Protein AF-C2KVJ0-F1 (afdb_monomer_lite)

Organism: NCBI:txid585501

pLDDT: mean 93.86, std 4.08, range [74.81, 98.12]

Radius of gyration: 14.19 Å; chains: 1; bounding box: 42×24×26 Å

Structure (mmCIF, N/CA/C/O backbone):
data_AF-C2KVJ0-F1
#
_entry.id   AF-C2KVJ0-F1
#
loop_
_atom_site.group_PDB
_atom_site.id
_atom_site.type_symbol
_atom_site.label_atom_id
_atom_site.label_alt_id
_atom_site.label_comp_id
_atom_site.label_asym_id
_atom_site.label_entity_id
_atom_site.label_seq_id
_atom_site.pdbx_PDB_ins_code
_atom_site.Cartn_x
_atom_site.Cartn_y
_atom_site.Cartn_z
_atom_site.occupancy
_atom_site.B_iso_or_equiv
_atom_site.auth_seq_id
_atom_site.auth_comp_id
_atom_site.auth_asym_id
_atom_site.auth_atom_id
_atom_site.pdbx_PDB_model_num
ATOM 1 N N . MET A 1 1 ? 3.464 -13.715 -15.220 1.00 87.75 1 MET A N 1
ATOM 2 C CA . MET A 1 1 ? 4.058 -12.370 -15.097 1.00 87.75 1 MET A CA 1
ATOM 3 C C . MET A 1 1 ? 5.230 -12.507 -14.147 1.00 87.75 1 MET A C 1
ATOM 5 O O . MET A 1 1 ? 5.053 -13.178 -13.138 1.00 87.75 1 MET A O 1
ATOM 9 N N . ASP A 1 2 ? 6.415 -12.009 -14.502 1.00 96.94 2 ASP A N 1
ATOM 10 C CA . ASP A 1 2 ? 7.538 -12.002 -13.559 1.00 96.94 2 ASP A CA 1
ATOM 11 C C . ASP A 1 2 ? 7.380 -10.867 -12.534 1.00 96.94 2 ASP A C 1
ATOM 13 O O . ASP A 1 2 ? 6.447 -10.066 -12.618 1.00 96.94 2 ASP A O 1
ATOM 17 N N . TYR A 1 3 ? 8.280 -10.819 -11.552 1.00 96.44 3 TYR A N 1
ATOM 18 C CA . TYR A 1 3 ? 8.249 -9.801 -10.505 1.00 96.44 3 TYR A CA 1
ATOM 19 C C . TYR A 1 3 ? 8.279 -8.371 -11.063 1.00 96.44 3 TYR A C 1
ATOM 21 O O . TYR A 1 3 ? 7.525 -7.529 -10.588 1.00 96.44 3 TYR A O 1
ATOM 29 N N . LYS A 1 4 ? 9.122 -8.092 -12.067 1.00 97.25 4 LYS A N 1
ATOM 30 C CA . LYS A 1 4 ? 9.279 -6.733 -12.604 1.00 97.25 4 LYS A CA 1
ATOM 31 C C . LYS A 1 4 ? 8.008 -6.297 -13.315 1.00 97.25 4 LYS A C 1
ATOM 33 O O . LYS A 1 4 ? 7.456 -5.265 -12.976 1.00 97.25 4 LYS A O 1
ATOM 38 N N . ALA A 1 5 ? 7.482 -7.148 -14.191 1.00 97.38 5 ALA A N 1
ATOM 39 C CA . ALA A 1 5 ? 6.234 -6.877 -14.889 1.00 97.38 5 ALA A CA 1
ATOM 40 C C . ALA A 1 5 ? 5.037 -6.736 -13.929 1.00 97.38 5 ALA A C 1
ATOM 42 O O . ALA A 1 5 ? 4.120 -5.967 -14.208 1.00 97.38 5 ALA A O 1
ATOM 43 N N . MET A 1 6 ? 5.030 -7.465 -12.805 1.00 96.44 6 MET A N 1
ATOM 44 C CA . MET A 1 6 ? 3.999 -7.307 -11.774 1.00 96.44 6 MET A CA 1
ATOM 45 C C . MET A 1 6 ? 4.143 -5.977 -11.039 1.00 96.44 6 MET A C 1
ATOM 47 O O . MET A 1 6 ? 3.153 -5.272 -10.868 1.00 96.44 6 MET A O 1
ATOM 51 N N . ARG A 1 7 ? 5.366 -5.625 -10.633 1.00 96.25 7 ARG A N 1
ATOM 52 C CA . ARG A 1 7 ? 5.656 -4.354 -9.972 1.00 96.25 7 ARG A CA 1
ATOM 53 C C . ARG A 1 7 ? 5.267 -3.174 -10.857 1.00 96.25 7 ARG A C 1
ATOM 55 O O . ARG A 1 7 ? 4.552 -2.312 -10.372 1.00 96.25 7 ARG A O 1
ATOM 62 N N . ASP A 1 8 ? 5.677 -3.177 -12.124 1.00 96.00 8 ASP A N 1
ATOM 63 C CA . ASP A 1 8 ? 5.378 -2.094 -13.068 1.00 96.00 8 ASP A CA 1
ATOM 64 C C . ASP A 1 8 ? 3.858 -1.909 -13.209 1.00 96.00 8 ASP A C 1
ATOM 66 O O . ASP A 1 8 ? 3.342 -0.802 -13.119 1.00 96.00 8 ASP A O 1
ATOM 70 N N . ARG A 1 9 ? 3.109 -3.015 -13.311 1.00 94.06 9 ARG A N 1
ATOM 71 C CA . ARG A 1 9 ? 1.645 -2.962 -13.393 1.00 94.06 9 ARG A CA 1
ATOM 72 C C . ARG A 1 9 ? 0.986 -2.431 -12.118 1.00 94.06 9 ARG A C 1
ATOM 74 O O . ARG A 1 9 ? -0.021 -1.736 -12.207 1.00 94.06 9 ARG A O 1
ATOM 81 N N . ILE A 1 10 ? 1.500 -2.793 -10.944 1.00 94.31 10 ILE A N 1
ATOM 82 C CA . ILE A 1 10 ? 0.998 -2.264 -9.668 1.00 94.31 10 ILE A CA 1
ATOM 83 C C . ILE A 1 10 ? 1.345 -0.777 -9.546 1.00 94.31 10 ILE A C 1
ATOM 85 O O . ILE A 1 10 ? 0.503 -0.004 -9.110 1.00 94.31 10 ILE A O 1
ATOM 89 N N . GLU A 1 11 ? 2.543 -0.370 -9.961 1.00 94.75 11 GLU A N 1
ATOM 90 C CA . GLU A 1 11 ? 2.986 1.026 -9.960 1.00 94.75 11 GLU A CA 1
ATOM 91 C C . GLU A 1 11 ? 2.086 1.898 -10.847 1.00 94.75 11 GLU A C 1
ATOM 93 O O . GLU A 1 11 ? 1.640 2.955 -10.402 1.00 94.75 11 GLU A O 1
ATOM 98 N N . ASP A 1 12 ? 1.709 1.413 -12.034 1.00 94.56 12 ASP A N 1
ATOM 99 C CA . ASP A 1 12 ? 0.710 2.072 -12.885 1.00 94.56 12 ASP A CA 1
ATOM 100 C C . ASP A 1 12 ? -0.642 2.224 -12.157 1.00 94.56 12 ASP A C 1
ATOM 102 O O . ASP A 1 12 ? -1.227 3.303 -12.146 1.00 94.56 12 ASP A O 1
ATOM 106 N N . MET A 1 13 ? -1.129 1.174 -11.480 1.00 93.06 13 MET A N 1
ATOM 107 C CA . MET A 1 13 ? -2.403 1.219 -10.740 1.00 93.06 13 MET A CA 1
ATOM 108 C C . MET A 1 13 ? -2.370 2.185 -9.548 1.00 93.06 13 MET A C 1
ATOM 110 O O . MET A 1 13 ? -3.347 2.894 -9.313 1.00 93.06 13 MET A O 1
ATOM 114 N N . VAL A 1 14 ? -1.261 2.214 -8.807 1.00 92.06 14 VAL A N 1
ATOM 115 C CA . VAL A 1 14 ? -1.038 3.120 -7.671 1.00 92.06 14 VAL A CA 1
ATOM 116 C C . VAL A 1 14 ? -1.048 4.573 -8.139 1.00 92.06 14 VAL A C 1
ATOM 118 O O . VAL A 1 14 ? -1.664 5.411 -7.486 1.00 92.06 14 VAL A O 1
ATOM 121 N N . ASN A 1 15 ? -0.409 4.869 -9.273 1.00 93.00 15 ASN A N 1
ATOM 122 C CA . ASN A 1 15 ? -0.307 6.229 -9.801 1.00 93.00 15 ASN A CA 1
ATOM 123 C C . ASN A 1 15 ? -1.601 6.710 -10.478 1.00 93.00 15 ASN A C 1
ATOM 125 O O . ASN A 1 15 ? -2.009 7.852 -10.266 1.00 93.00 15 ASN A O 1
ATOM 129 N N . ASP A 1 16 ? -2.258 5.855 -11.267 1.00 93.38 16 ASP A N 1
ATOM 130 C CA . ASP A 1 16 ? -3.435 6.240 -12.055 1.00 93.38 16 ASP A CA 1
ATOM 131 C C . ASP A 1 16 ? -4.737 6.181 -11.245 1.00 93.38 16 ASP A C 1
ATOM 133 O O . ASP A 1 16 ? -5.641 6.995 -11.446 1.00 93.38 16 ASP A O 1
ATOM 137 N N . ASN A 1 17 ? -4.862 5.209 -10.335 1.00 93.62 17 ASN A N 1
ATOM 138 C CA . ASN A 1 17 ? -6.067 4.998 -9.538 1.00 93.62 17 ASN A CA 1
ATOM 139 C C . ASN A 1 17 ? -5.737 4.457 -8.140 1.00 93.62 17 ASN A C 1
ATOM 141 O O . ASN A 1 17 ? -6.143 3.358 -7.747 1.00 93.62 17 ASN A O 1
ATOM 145 N N . HIS A 1 18 ? -5.017 5.280 -7.376 1.00 93.25 18 HIS A N 1
ATOM 146 C CA . HIS A 1 18 ? -4.635 4.982 -5.998 1.00 93.25 18 HIS A CA 1
ATOM 147 C C . HIS A 1 18 ? -5.818 4.536 -5.129 1.00 93.25 18 HIS A C 1
ATOM 149 O O . HIS A 1 18 ? -5.715 3.576 -4.366 1.00 93.25 18 HIS A O 1
ATOM 155 N N . ARG A 1 19 ? -6.964 5.216 -5.265 1.00 94.81 19 ARG A N 1
ATOM 156 C CA . ARG A 1 19 ? -8.155 4.950 -4.456 1.00 94.81 19 ARG A CA 1
ATOM 157 C C . ARG A 1 19 ? -8.686 3.538 -4.666 1.00 94.81 19 ARG A C 1
ATOM 159 O O . ARG A 1 19 ? -8.847 2.806 -3.691 1.00 94.81 19 ARG A O 1
ATOM 166 N N . ASP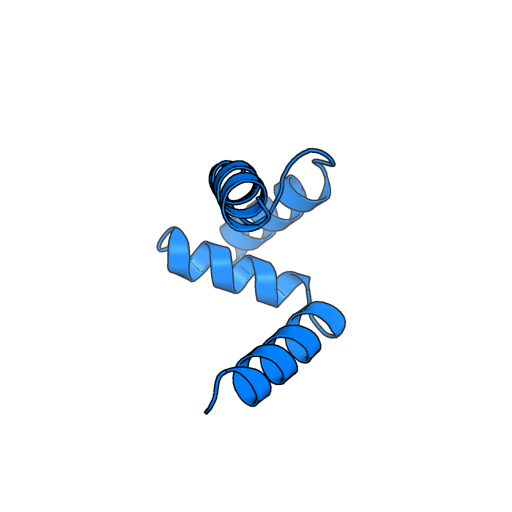 A 1 20 ? -8.938 3.138 -5.910 1.00 95.81 20 ASP A N 1
ATOM 167 C CA . ASP A 1 20 ? -9.454 1.791 -6.165 1.00 95.81 20 ASP A CA 1
ATOM 168 C C . ASP A 1 20 ? -8.393 0.716 -5.923 1.00 95.81 20 ASP A C 1
ATOM 170 O O . ASP A 1 20 ? -8.743 -0.387 -5.502 1.00 95.81 20 ASP A O 1
ATOM 174 N N . PHE A 1 21 ? -7.106 1.035 -6.102 1.00 95.62 21 PHE A N 1
ATOM 175 C CA . PHE A 1 21 ? -6.019 0.148 -5.697 1.00 95.62 21 PHE A CA 1
ATOM 176 C C . PHE A 1 21 ? -6.088 -0.169 -4.194 1.00 95.62 21 PHE A C 1
ATOM 178 O O . PHE A 1 21 ? -6.191 -1.339 -3.823 1.00 95.62 21 PHE A O 1
ATOM 185 N N . VAL A 1 22 ? -6.107 0.848 -3.326 1.00 95.31 22 VAL A N 1
ATOM 186 C CA . VAL A 1 22 ? -6.163 0.648 -1.866 1.00 95.31 22 VAL A CA 1
ATOM 187 C C . VAL A 1 22 ? -7.465 -0.044 -1.446 1.00 95.31 22 VAL A C 1
ATOM 189 O O . VAL A 1 22 ? -7.428 -0.992 -0.658 1.00 95.31 22 VAL A O 1
ATOM 192 N N . LYS A 1 23 ? -8.615 0.349 -2.016 1.00 96.44 23 LYS A N 1
ATOM 193 C CA . LYS A 1 23 ? -9.902 -0.331 -1.773 1.00 96.44 23 LYS A CA 1
ATOM 194 C C . LYS A 1 23 ? -9.840 -1.819 -2.126 1.00 96.44 23 LYS A C 1
ATOM 196 O O . LYS A 1 23 ? -10.346 -2.641 -1.365 1.00 96.44 23 LYS A O 1
ATOM 201 N N . ALA A 1 24 ? -9.217 -2.180 -3.250 1.00 96.19 24 ALA A N 1
ATOM 202 C CA . ALA A 1 24 ? -9.071 -3.574 -3.660 1.00 96.19 24 ALA A CA 1
ATOM 203 C C . ALA A 1 24 ? -8.197 -4.370 -2.681 1.00 96.19 24 ALA A C 1
ATOM 205 O O . ALA A 1 24 ? -8.550 -5.497 -2.333 1.00 96.19 24 ALA A O 1
ATOM 206 N N . ILE A 1 25 ? -7.106 -3.778 -2.180 1.00 95.50 25 ILE A N 1
ATOM 207 C CA . ILE A 1 25 ? -6.278 -4.402 -1.138 1.00 95.50 25 ILE A CA 1
ATOM 208 C C . ILE A 1 25 ? -7.101 -4.640 0.132 1.00 95.50 25 ILE A C 1
ATOM 210 O O . ILE A 1 25 ? -7.118 -5.758 0.641 1.00 95.50 25 ILE A O 1
ATOM 214 N N . PHE A 1 26 ? -7.851 -3.644 0.614 1.00 95.06 26 PHE A N 1
ATOM 215 C CA . PHE A 1 26 ? -8.719 -3.819 1.784 1.00 95.06 26 PHE A CA 1
ATOM 216 C C . PHE A 1 26 ? -9.802 -4.877 1.574 1.00 95.06 26 PHE A C 1
ATOM 218 O O . PHE A 1 26 ? -10.045 -5.678 2.476 1.00 95.06 26 PHE A O 1
ATOM 225 N N . SER A 1 27 ? -10.422 -4.911 0.396 1.00 97.81 27 SER A N 1
ATOM 226 C CA . SER A 1 27 ? -11.419 -5.920 0.041 1.00 97.81 27 SER A CA 1
ATOM 227 C C . SER A 1 27 ? -10.851 -7.333 0.153 1.00 97.81 27 SER A C 1
ATOM 229 O O . SER A 1 27 ? -11.426 -8.170 0.847 1.00 97.81 27 SER A O 1
ATOM 231 N N . ILE A 1 28 ? -9.679 -7.570 -0.443 1.00 96.88 28 ILE A N 1
ATOM 232 C CA . ILE A 1 28 ? -9.014 -8.877 -0.448 1.00 96.88 28 ILE A CA 1
ATOM 233 C C . ILE A 1 28 ? -8.545 -9.268 0.959 1.00 96.88 28 ILE A C 1
ATOM 235 O O . ILE A 1 28 ? -8.847 -10.364 1.425 1.00 96.88 28 ILE A O 1
ATOM 239 N N . GLU A 1 29 ? -7.840 -8.373 1.653 1.00 95.44 29 GLU A N 1
ATOM 240 C CA . GLU A 1 29 ? -7.226 -8.657 2.957 1.00 95.44 29 GLU A CA 1
ATOM 241 C C . GLU A 1 29 ? -8.255 -8.799 4.086 1.00 95.44 29 GLU A C 1
ATOM 243 O O . GLU A 1 29 ? -8.037 -9.537 5.049 1.00 95.44 29 GLU A O 1
ATOM 248 N N . LYS A 1 30 ? -9.375 -8.070 4.009 1.00 95.12 30 LYS A N 1
ATOM 249 C CA . LYS A 1 30 ? -10.412 -8.067 5.054 1.00 95.12 30 LYS A CA 1
ATOM 250 C C . LYS A 1 30 ? -11.665 -8.853 4.675 1.00 95.12 30 LYS A C 1
ATOM 252 O O . LYS A 1 30 ? -12.518 -9.044 5.539 1.00 95.12 30 LYS A O 1
ATOM 257 N N . GLY A 1 31 ? -11.781 -9.313 3.429 1.00 96.50 31 GLY A N 1
ATOM 258 C CA . GLY A 1 31 ? -12.970 -10.000 2.919 1.00 96.50 31 GLY A CA 1
ATOM 259 C C . GLY A 1 31 ? -14.203 -9.093 2.872 1.00 96.50 31 GLY A C 1
ATOM 260 O O . GLY A 1 31 ? -15.289 -9.516 3.264 1.00 96.50 31 GLY A O 1
ATOM 261 N N . ILE A 1 32 ? -14.025 -7.829 2.474 1.00 96.81 32 ILE A N 1
ATOM 262 C CA . ILE A 1 32 ? -15.098 -6.827 2.401 1.00 96.81 32 ILE A CA 1
ATOM 263 C C . ILE A 1 32 ? -15.455 -6.589 0.935 1.00 96.81 32 ILE A C 1
ATOM 265 O O . ILE A 1 32 ? -14.646 -6.056 0.183 1.00 96.81 32 ILE A O 1
ATOM 269 N N . ASP A 1 33 ? -16.689 -6.907 0.554 1.00 96.50 33 ASP A N 1
ATOM 270 C CA . ASP A 1 33 ? -17.196 -6.664 -0.807 1.00 96.50 33 ASP A CA 1
ATOM 271 C C . ASP A 1 33 ? -18.090 -5.411 -0.901 1.00 96.50 33 ASP A C 1
ATOM 273 O O . ASP A 1 33 ? -18.459 -4.979 -1.993 1.00 96.50 33 ASP A O 1
ATOM 277 N N . ASP A 1 34 ? -18.467 -4.818 0.238 1.00 97.94 34 ASP A N 1
ATOM 278 C CA . ASP A 1 34 ? -19.298 -3.612 0.279 1.00 97.94 34 ASP A CA 1
ATOM 279 C C . ASP A 1 34 ? -18.464 -2.370 -0.056 1.00 97.94 34 ASP A C 1
ATOM 281 O O . ASP A 1 34 ? -17.683 -1.872 0.760 1.00 97.94 34 ASP A O 1
ATOM 285 N N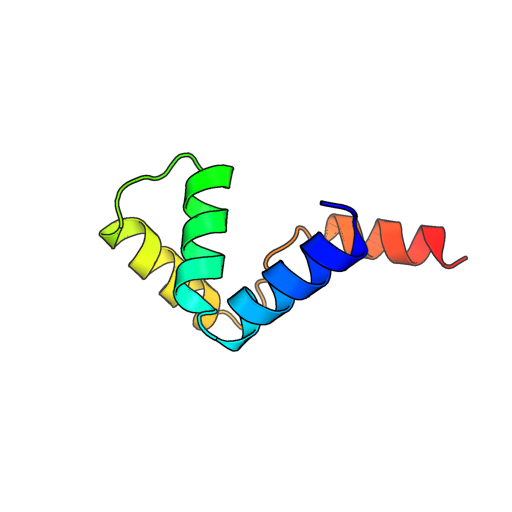 . GLU A 1 35 ? -18.670 -1.836 -1.258 1.00 96.88 35 GLU A N 1
ATOM 286 C CA . GLU A 1 35 ? -17.944 -0.666 -1.747 1.00 96.88 35 GLU A CA 1
ATOM 287 C C . GLU A 1 35 ? -18.140 0.585 -0.875 1.00 96.88 35 GLU A C 1
ATOM 289 O O . GLU A 1 35 ? -17.209 1.369 -0.712 1.00 96.88 35 GLU A O 1
ATOM 294 N N . SER A 1 36 ? -19.304 0.758 -0.242 1.00 97.62 36 SER A N 1
ATOM 295 C CA . SER A 1 36 ? -19.557 1.906 0.637 1.00 97.62 36 SER A CA 1
ATOM 296 C C . SER A 1 36 ? -18.757 1.835 1.941 1.00 97.62 36 SER A C 1
ATOM 298 O O . SER A 1 36 ? -18.415 2.866 2.526 1.00 97.62 36 SER A O 1
ATOM 300 N N . VAL A 1 37 ? -18.447 0.620 2.401 1.00 98.06 37 VAL A N 1
ATOM 301 C CA . VAL A 1 37 ? -17.551 0.385 3.538 1.00 98.06 37 VAL A CA 1
ATOM 302 C C . VAL A 1 37 ? -16.106 0.630 3.118 1.00 98.06 37 VAL A C 1
ATOM 304 O O . VAL A 1 37 ? -15.376 1.306 3.842 1.00 98.06 37 VAL A O 1
ATOM 307 N N . LEU A 1 38 ? -15.708 0.140 1.942 1.00 98.12 38 LEU A N 1
ATOM 308 C CA . LEU A 1 38 ? -14.367 0.355 1.392 1.00 98.12 38 LEU A CA 1
ATOM 309 C C . LEU A 1 38 ? -14.062 1.841 1.170 1.00 98.12 38 LEU A C 1
ATOM 311 O O . LEU A 1 38 ? -12.960 2.283 1.479 1.00 98.12 38 LEU A O 1
ATOM 315 N N . GLU A 1 39 ? -15.043 2.620 0.711 1.00 97.69 39 GLU A N 1
ATOM 316 C CA . GLU A 1 39 ? -14.912 4.070 0.535 1.00 97.69 39 GLU A CA 1
ATOM 317 C C . GLU A 1 39 ? -14.584 4.770 1.862 1.00 97.69 39 GLU A C 1
ATOM 319 O O . GLU A 1 39 ? -13.624 5.528 1.956 1.00 97.69 39 GLU A O 1
ATOM 324 N N . LYS A 1 40 ? -15.316 4.435 2.932 1.00 97.00 40 LYS A N 1
ATOM 325 C CA . LYS A 1 40 ? -15.074 4.999 4.271 1.00 97.00 40 LYS A CA 1
ATOM 326 C C . LYS A 1 40 ? -13.724 4.587 4.848 1.00 97.00 40 LYS A C 1
ATOM 328 O O . LYS A 1 40 ? -13.105 5.371 5.559 1.00 97.00 40 LYS A O 1
ATOM 333 N N . LEU A 1 41 ? -13.288 3.354 4.585 1.00 95.44 41 LEU A N 1
ATOM 334 C CA . LEU A 1 41 ? -11.971 2.878 5.007 1.00 95.44 41 LEU A CA 1
ATOM 335 C C . LEU A 1 41 ? -10.854 3.617 4.273 1.00 95.44 41 LEU A C 1
ATOM 337 O O . LEU A 1 41 ? -9.861 3.971 4.900 1.00 95.44 41 LEU A O 1
ATOM 341 N N . TYR A 1 42 ? -11.024 3.874 2.975 1.00 95.94 42 TYR A N 1
ATOM 342 C CA . TYR A 1 42 ? -10.076 4.673 2.209 1.00 95.94 42 TYR A CA 1
ATOM 343 C C . TYR A 1 42 ? -9.990 6.108 2.735 1.00 95.94 42 TYR A C 1
ATOM 345 O O . TYR A 1 42 ? -8.890 6.607 2.947 1.00 95.94 42 TYR A O 1
ATOM 353 N N . ASP A 1 43 ? -11.129 6.753 2.989 1.00 95.75 43 ASP A N 1
ATOM 354 C CA . ASP A 1 43 ? -11.145 8.118 3.524 1.00 95.75 43 ASP A CA 1
ATOM 355 C C . ASP A 1 43 ? -10.469 8.177 4.906 1.00 95.75 43 ASP A C 1
ATOM 357 O O . ASP A 1 43 ? -9.606 9.018 5.135 1.00 95.75 43 ASP A O 1
ATOM 361 N N . ALA A 1 44 ? -10.758 7.217 5.794 1.00 94.69 44 ALA A N 1
ATOM 362 C CA . ALA A 1 44 ? -10.099 7.119 7.099 1.00 94.69 44 ALA A CA 1
ATOM 363 C C . ALA A 1 44 ? -8.586 6.837 7.006 1.00 94.69 44 ALA A C 1
ATOM 365 O O . ALA A 1 44 ? -7.831 7.270 7.875 1.00 94.69 44 ALA A O 1
ATOM 366 N N . TYR A 1 45 ? -8.152 6.099 5.982 1.00 93.88 45 TYR A N 1
ATOM 367 C CA . TYR A 1 45 ? -6.740 5.871 5.682 1.00 93.88 45 TYR A CA 1
ATOM 368 C C . TYR A 1 45 ? -6.056 7.162 5.208 1.00 93.88 45 TYR A C 1
ATOM 370 O O . TYR A 1 45 ? -5.010 7.515 5.738 1.00 93.88 45 TYR A O 1
ATOM 378 N N . MET A 1 46 ? -6.670 7.903 4.280 1.00 93.19 46 MET A N 1
ATOM 379 C CA . MET A 1 46 ? -6.114 9.155 3.750 1.00 93.19 46 MET A CA 1
ATOM 380 C C . MET A 1 46 ? -6.092 10.300 4.769 1.00 93.19 46 MET A C 1
ATOM 382 O O . MET A 1 46 ? -5.211 11.150 4.695 1.00 93.19 46 MET A O 1
ATOM 386 N N . ASP A 1 47 ? -7.044 10.332 5.703 1.00 94.38 47 ASP A N 1
ATOM 387 C CA . ASP A 1 47 ? -7.098 11.339 6.772 1.00 94.38 47 ASP A CA 1
ATOM 388 C C . ASP A 1 47 ? -6.057 11.092 7.881 1.00 94.38 47 ASP A C 1
ATOM 390 O O . ASP A 1 47 ? -5.856 11.945 8.749 1.00 94.38 47 ASP A O 1
ATOM 394 N N . ASN A 1 48 ? -5.410 9.922 7.893 1.00 90.56 48 ASN A N 1
ATOM 395 C CA . ASN A 1 48 ? -4.456 9.540 8.923 1.00 90.56 48 ASN A CA 1
ATOM 396 C C . ASN A 1 48 ? -3.027 9.492 8.373 1.00 90.56 48 ASN A C 1
ATOM 398 O O . ASN A 1 48 ? -2.572 8.465 7.877 1.00 90.56 48 ASN A O 1
ATOM 402 N N . ASP A 1 49 ? -2.288 10.581 8.585 1.00 82.62 49 ASP A N 1
ATOM 403 C CA . ASP A 1 49 ? -0.876 10.718 8.194 1.00 82.62 49 ASP A CA 1
ATOM 404 C C . ASP A 1 49 ? 0.065 9.667 8.824 1.00 82.62 49 ASP A C 1
ATOM 406 O O . ASP A 1 49 ? 1.235 9.595 8.460 1.00 82.62 49 ASP A O 1
ATOM 410 N N . SER A 1 50 ? -0.400 8.894 9.813 1.00 82.12 50 SER A N 1
ATOM 411 C CA . SER A 1 50 ? 0.388 7.879 10.527 1.00 82.12 50 SER A CA 1
ATOM 412 C C . SER A 1 50 ? 0.054 6.437 10.128 1.00 82.12 50 SER A C 1
ATOM 414 O O . SER A 1 50 ? 0.560 5.521 10.768 1.00 82.12 50 SER A O 1
ATOM 416 N N . LEU A 1 51 ? -0.825 6.204 9.144 1.00 84.38 51 LEU A N 1
ATOM 417 C CA . LEU A 1 51 ? -1.139 4.853 8.669 1.00 84.38 51 LEU A CA 1
ATOM 418 C C . LEU A 1 51 ? -0.375 4.518 7.391 1.00 84.38 51 LEU A C 1
ATOM 420 O O . LEU A 1 51 ? -0.626 5.092 6.333 1.00 84.38 51 LEU A O 1
ATOM 424 N N . ASP A 1 52 ? 0.461 3.488 7.471 1.00 88.12 52 ASP A N 1
ATOM 425 C CA . ASP A 1 52 ? 1.015 2.822 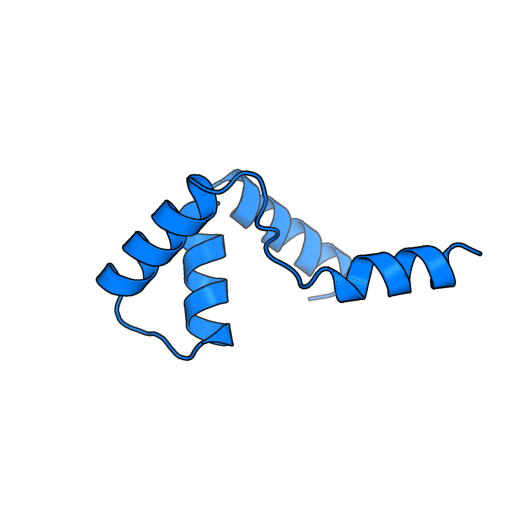6.300 1.00 88.12 52 ASP A CA 1
ATOM 426 C C . ASP A 1 52 ? 0.105 1.684 5.816 1.00 88.12 52 ASP A C 1
ATOM 428 O O . ASP A 1 52 ? -0.671 1.088 6.569 1.00 88.12 52 ASP A O 1
ATOM 432 N N . LEU A 1 53 ? 0.183 1.378 4.516 1.00 89.19 53 LEU A N 1
ATOM 433 C CA . LEU A 1 53 ? -0.612 0.303 3.910 1.00 89.19 53 LEU A CA 1
ATOM 434 C C . LEU A 1 53 ? -0.137 -1.088 4.362 1.00 89.19 53 LEU A C 1
ATOM 436 O O . LEU A 1 53 ? -0.937 -2.015 4.490 1.00 89.19 53 LEU A O 1
ATOM 440 N N . LEU A 1 54 ? 1.173 -1.236 4.567 1.00 91.25 54 LEU A N 1
ATOM 441 C CA . LEU A 1 54 ? 1.793 -2.458 5.067 1.00 91.25 54 LEU A CA 1
ATOM 442 C C . LEU A 1 54 ? 2.035 -2.349 6.573 1.00 91.25 54 LEU A C 1
ATOM 444 O O . LEU A 1 54 ? 2.083 -1.264 7.137 1.00 91.25 54 LEU A O 1
ATOM 448 N N . ASN A 1 55 ? 2.185 -3.497 7.225 1.00 90.81 55 ASN A N 1
ATOM 449 C CA . ASN A 1 55 ? 2.477 -3.543 8.651 1.00 90.81 55 ASN A CA 1
ATOM 450 C C . ASN A 1 55 ? 3.901 -3.032 8.941 1.00 90.81 55 ASN A C 1
ATOM 452 O O . ASN A 1 55 ? 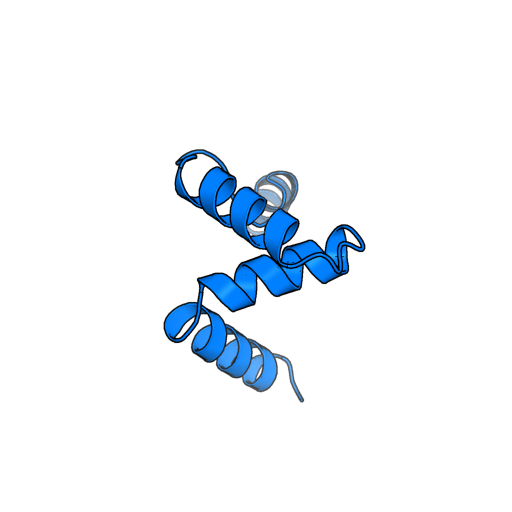4.847 -3.479 8.293 1.00 90.81 55 ASN A O 1
ATOM 456 N N . GLU A 1 56 ? 4.047 -2.190 9.963 1.00 91.12 56 GLU A N 1
ATOM 457 C CA . GLU A 1 56 ? 5.332 -1.654 10.447 1.00 91.12 56 GLU A CA 1
ATOM 458 C C . GLU A 1 56 ? 6.353 -2.750 10.827 1.00 91.12 56 GLU A C 1
ATOM 460 O O . GLU A 1 56 ? 7.559 -2.517 10.820 1.00 91.12 56 GLU A O 1
ATOM 465 N N . GLU A 1 57 ? 5.916 -3.986 11.115 1.00 93.38 57 GLU A N 1
ATOM 466 C CA . GLU A 1 57 ? 6.816 -5.129 11.347 1.00 93.38 57 GLU A CA 1
ATOM 467 C C . GLU A 1 57 ? 7.789 -5.345 10.174 1.00 93.38 57 GLU A C 1
ATOM 469 O O . GLU A 1 57 ? 8.946 -5.729 10.379 1.00 93.38 57 GLU A O 1
ATOM 474 N N . PHE A 1 58 ? 7.359 -5.036 8.946 1.00 92.81 58 PHE A N 1
ATOM 475 C CA . PHE A 1 58 ? 8.221 -5.136 7.773 1.00 92.81 58 PHE A CA 1
ATOM 476 C C . PHE A 1 58 ? 9.384 -4.141 7.797 1.00 92.81 58 PHE A C 1
ATOM 478 O O . PHE A 1 58 ? 10.445 -4.469 7.263 1.00 92.81 58 PHE A O 1
ATOM 485 N N . ASP A 1 59 ? 9.246 -2.982 8.442 1.00 92.38 59 ASP A N 1
ATOM 486 C CA . ASP A 1 59 ? 10.327 -1.997 8.524 1.00 92.38 59 ASP A CA 1
ATOM 487 C C . ASP A 1 59 ? 11.495 -2.539 9.345 1.00 92.38 59 ASP A C 1
ATOM 489 O O . ASP A 1 59 ? 12.643 -2.502 8.894 1.00 92.38 59 ASP A O 1
ATOM 493 N N . TYR A 1 60 ? 11.203 -3.168 10.488 1.00 92.25 60 TYR A N 1
ATOM 494 C CA . TYR A 1 60 ? 12.216 -3.838 11.307 1.00 92.25 60 TYR A CA 1
ATOM 495 C C . TYR A 1 60 ? 12.908 -4.974 10.546 1.00 92.25 60 TYR A C 1
ATOM 497 O O . TYR A 1 60 ? 14.134 -5.097 10.579 1.00 92.25 60 TYR A O 1
ATOM 505 N N . MET A 1 61 ? 12.141 -5.782 9.806 1.00 95.06 61 MET A N 1
ATOM 506 C CA . MET A 1 61 ? 12.709 -6.847 8.974 1.00 95.06 61 MET A CA 1
ATOM 507 C C . MET A 1 61 ? 13.631 -6.286 7.883 1.00 95.06 61 MET A C 1
ATOM 509 O O . MET A 1 61 ? 14.687 -6.857 7.611 1.00 95.06 61 MET A O 1
ATOM 513 N N . ILE A 1 62 ? 13.257 -5.169 7.253 1.00 94.94 62 ILE A N 1
ATOM 514 C CA . ILE A 1 62 ? 14.074 -4.503 6.232 1.00 94.94 62 ILE A CA 1
ATOM 515 C C . ILE A 1 62 ? 15.365 -3.959 6.844 1.00 94.94 62 ILE A C 1
ATOM 517 O O . ILE A 1 62 ? 16.429 -4.116 6.241 1.00 94.94 62 ILE A O 1
ATOM 521 N N . GLU A 1 63 ? 15.297 -3.329 8.017 1.00 94.38 63 GLU A N 1
ATOM 522 C CA . GLU A 1 63 ? 16.481 -2.851 8.733 1.00 94.38 63 GLU A CA 1
ATOM 523 C C . GLU A 1 63 ? 17.450 -3.990 9.058 1.00 94.38 63 GLU A C 1
ATOM 525 O O . GLU A 1 63 ? 18.657 -3.841 8.866 1.00 94.38 63 GLU A O 1
ATOM 530 N N . ASP A 1 64 ? 16.934 -5.141 9.490 1.00 94.44 64 ASP A N 1
ATOM 53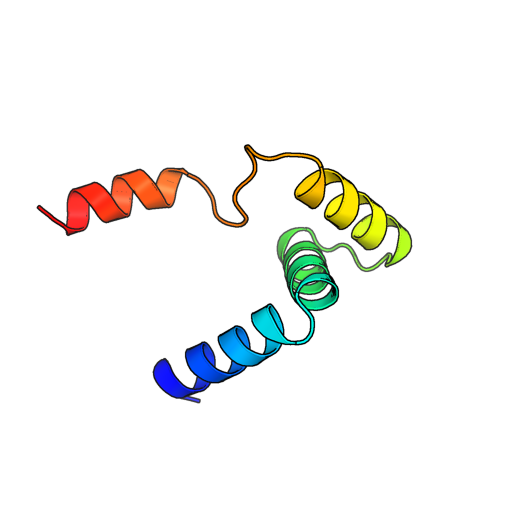1 C CA . ASP A 1 64 ? 17.750 -6.316 9.787 1.00 94.44 64 ASP A CA 1
ATOM 532 C C . ASP A 1 64 ? 18.384 -6.935 8.537 1.00 94.44 64 ASP A C 1
ATOM 534 O O . ASP A 1 64 ? 19.550 -7.322 8.578 1.00 94.44 64 ASP A O 1
ATOM 538 N N . LEU A 1 65 ? 17.665 -6.987 7.413 1.00 95.44 65 LEU A N 1
ATOM 539 C CA . LEU A 1 65 ? 18.190 -7.510 6.144 1.00 95.44 65 LEU A CA 1
ATOM 540 C C . LEU A 1 65 ? 19.211 -6.581 5.470 1.00 95.44 65 LEU A C 1
ATOM 542 O O . LEU A 1 65 ? 19.951 -7.022 4.592 1.00 95.44 65 LEU A O 1
ATOM 546 N N . ARG A 1 66 ? 19.223 -5.291 5.828 1.00 91.81 66 ARG A N 1
ATOM 547 C CA . ARG A 1 66 ? 20.174 -4.293 5.312 1.00 91.81 66 ARG A CA 1
ATOM 548 C C . ARG A 1 66 ? 21.500 -4.254 6.085 1.00 91.81 66 ARG A C 1
ATOM 550 O O . ARG A 1 66 ? 22.401 -3.537 5.645 1.00 91.81 66 ARG A O 1
ATOM 557 N N . LYS A 1 67 ? 21.610 -4.973 7.207 1.00 74.81 67 LYS A 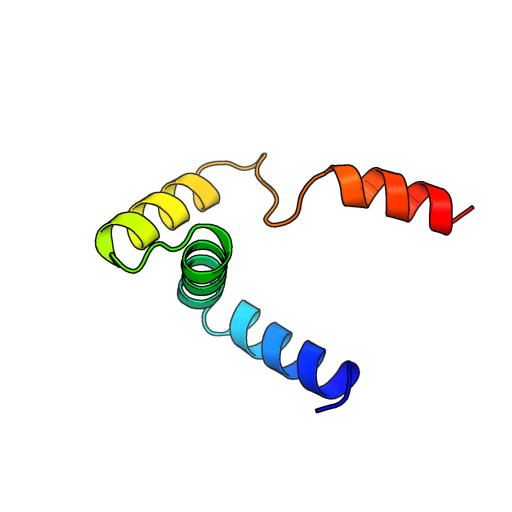N 1
ATOM 558 C CA . LYS A 1 67 ? 22.862 -5.165 7.962 1.00 74.81 67 LYS A CA 1
ATOM 559 C C . LYS A 1 67 ? 23.776 -6.169 7.264 1.00 74.81 67 LYS A C 1
ATOM 561 O O . LYS A 1 67 ? 25.003 -5.924 7.289 1.00 74.81 67 LYS A O 1
#

Sequence (67 aa):
MDYKAMRDRIEDMVNDNHRDFVKAIFSIEKGIDDESVLEKLYDAYMDNDSLDLLNEEFDYMIEDLRK

Secondary structure (DSSP, 8-state):
--HHHHHHHHHHHHHH-HHHHHHHHHHHHHT---HHHHHHHHHHHHT-TT--SS-THHHHHHHHHT-

Foldseek 3Di:
DDPVVVVVVLVCCCVVPVLVSLLVVCCVVVVDPDVVVSNVVSVVQVVDPPDDSDDCVVVVVVVVVVD